Protein AF-A0A956C036-F1 (afdb_monomer_lite)

Foldseek 3Di:
DVVVVVVVCVVVPDDPPVQVVDPVSVVVVVVVVCVVCVVVLVVLLVVLVVLLVVCVVVVNDDPSVQVSLVVNCVSPVPVRPRPPVVPDDPPDPPPPPDPDDPDPPDDDDDDDDDD

Sequence (115 aa):
EMWRSFVDEFRDAPVPKEIEKDPELFDIYVGALDQQSEPFVKQAIDKFEFCLITSTKVRWFNKYSEQCEEELNRLNPREYPLAAEVRGEPTHVRSTPAKGSSIELGADSGLDEEG

Structure (mmCIF, N/CA/C/O backbone):
data_AF-A0A956C036-F1
#
_entry.id   AF-A0A956C036-F1
#
loop_
_atom_site.group_PDB
_atom_site.id
_atom_site.type_symbol
_atom_site.label_atom_id
_atom_site.label_alt_id
_atom_site.label_comp_id
_atom_site.label_asym_id
_atom_site.label_entity_id
_atom_site.label_seq_id
_atom_site.pdbx_PDB_ins_code
_atom_site.Cartn_x
_atom_site.Cartn_y
_atom_site.Cartn_z
_atom_site.occupancy
_atom_site.B_iso_or_equiv
_atom_site.auth_seq_id
_atom_site.auth_comp_id
_atom_site.auth_asym_id
_atom_site.auth_atom_id
_atom_site.pdbx_PDB_model_num
ATOM 1 N N . GLU A 1 1 ? -0.244 13.841 -3.809 1.00 54.59 1 GLU A N 1
ATOM 2 C CA . GLU A 1 1 ? -0.435 13.949 -2.345 1.00 54.59 1 GLU A CA 1
ATOM 3 C C . GLU A 1 1 ? -1.909 14.074 -1.947 1.00 54.59 1 GLU A C 1
ATOM 5 O O . GLU A 1 1 ? -2.311 13.331 -1.071 1.00 54.59 1 GLU A O 1
ATOM 10 N N . MET A 1 2 ? -2.739 14.854 -2.657 1.00 60.97 2 MET A N 1
ATOM 11 C CA . MET A 1 2 ? -4.180 15.044 -2.364 1.00 60.97 2 MET A CA 1
ATOM 12 C C . MET A 1 2 ? -5.013 13.762 -2.129 1.00 60.97 2 MET A C 1
ATOM 14 O O . MET A 1 2 ? -5.839 13.728 -1.227 1.00 60.97 2 MET A O 1
ATOM 18 N N . TRP A 1 3 ? -4.816 12.704 -2.926 1.00 54.41 3 TRP A N 1
ATOM 19 C CA . TRP A 1 3 ? -5.602 11.468 -2.786 1.00 54.41 3 TRP A CA 1
ATOM 20 C C . TRP A 1 3 ? -5.183 10.606 -1.594 1.00 54.41 3 TRP A C 1
ATOM 22 O O . TRP A 1 3 ? -6.009 9.892 -1.045 1.00 54.41 3 TRP A O 1
ATOM 32 N N . ARG A 1 4 ? -3.913 10.687 -1.185 1.00 64.62 4 ARG A N 1
ATOM 33 C CA . ARG A 1 4 ? -3.387 9.917 -0.055 1.00 64.62 4 ARG A CA 1
ATOM 34 C C . ARG A 1 4 ? -3.888 10.498 1.261 1.00 64.62 4 ARG A C 1
ATOM 36 O O . ARG A 1 4 ? -4.489 9.777 2.040 1.00 64.62 4 ARG A O 1
ATOM 43 N N . SER A 1 5 ? -3.747 11.813 1.431 1.00 71.06 5 SER A N 1
ATOM 44 C CA . SER A 1 5 ? -4.251 12.512 2.616 1.00 71.06 5 SER A CA 1
ATOM 45 C C . SER A 1 5 ? -5.756 12.332 2.795 1.00 71.06 5 SER A C 1
ATOM 47 O O . SER A 1 5 ? -6.208 12.143 3.911 1.00 71.06 5 SER A O 1
ATOM 49 N N . PHE A 1 6 ? -6.526 12.321 1.702 1.00 72.31 6 PHE A N 1
ATOM 50 C CA . PHE A 1 6 ? -7.963 12.057 1.766 1.00 72.31 6 PHE A CA 1
ATOM 51 C C . PHE A 1 6 ? -8.288 10.639 2.255 1.00 72.31 6 PHE A C 1
ATOM 53 O O . PHE A 1 6 ? -9.204 10.461 3.050 1.00 72.31 6 PHE A O 1
ATOM 60 N N . VAL A 1 7 ? -7.561 9.623 1.778 1.00 71.25 7 VAL A N 1
ATOM 61 C CA . VAL A 1 7 ? -7.772 8.233 2.214 1.00 71.25 7 VAL A CA 1
ATOM 62 C C . VAL A 1 7 ? -7.383 8.058 3.680 1.00 71.25 7 VAL A C 1
ATOM 64 O O . VAL A 1 7 ? -8.113 7.393 4.413 1.00 71.25 7 VAL A O 1
ATOM 67 N N . ASP A 1 8 ? -6.281 8.679 4.098 1.00 74.56 8 ASP A N 1
ATOM 68 C CA . ASP A 1 8 ? -5.825 8.666 5.488 1.00 74.56 8 ASP A CA 1
ATOM 69 C C . ASP A 1 8 ? -6.868 9.353 6.394 1.00 74.56 8 ASP A C 1
ATOM 71 O O . ASP A 1 8 ? -7.378 8.735 7.323 1.00 74.56 8 ASP A O 1
ATOM 75 N N . GLU A 1 9 ? -7.318 10.565 6.045 1.00 77.69 9 GLU A N 1
ATOM 76 C CA . GLU A 1 9 ? -8.368 11.295 6.780 1.00 77.69 9 GLU A CA 1
ATOM 77 C C . GLU A 1 9 ? -9.710 10.552 6.822 1.00 77.69 9 GLU A C 1
ATOM 79 O O . GLU A 1 9 ? -10.420 10.602 7.826 1.00 77.69 9 GLU A O 1
ATOM 84 N N . PHE A 1 10 ? -10.08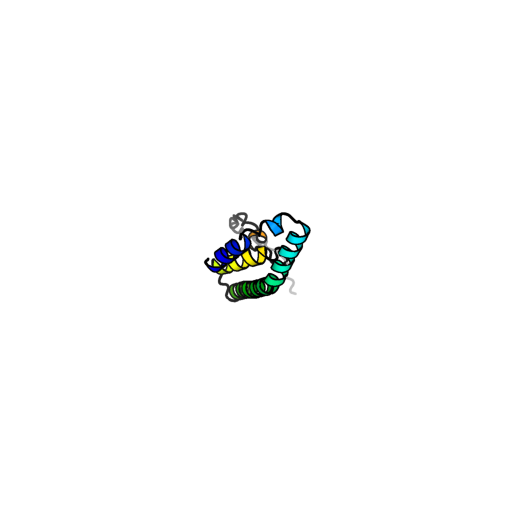2 9.864 5.741 1.00 74.75 10 PHE A N 1
ATOM 85 C CA . PHE A 1 10 ? -11.313 9.080 5.693 1.00 74.75 10 PHE A CA 1
ATOM 86 C C . PHE A 1 10 ? -11.247 7.856 6.613 1.00 74.75 10 PHE A C 1
ATOM 88 O O . PHE A 1 10 ? -12.242 7.523 7.255 1.00 74.75 10 PHE A O 1
ATOM 95 N N . ARG A 1 11 ? -10.090 7.188 6.693 1.00 71.25 11 ARG A N 1
ATOM 96 C CA . ARG A 1 11 ? -9.889 6.046 7.599 1.00 71.25 11 ARG A CA 1
ATOM 97 C C . ARG A 1 11 ? -9.741 6.463 9.057 1.00 71.25 11 ARG A C 1
ATOM 99 O O . ARG A 1 11 ? -10.201 5.733 9.928 1.00 71.25 11 ARG A O 1
ATOM 106 N N . ASP A 1 12 ? -9.177 7.637 9.300 1.00 77.81 12 ASP A N 1
ATOM 107 C CA . ASP A 1 12 ? -9.036 8.218 10.637 1.00 77.81 12 ASP A CA 1
ATOM 108 C C . ASP A 1 12 ? -10.320 8.917 11.122 1.00 77.81 12 ASP A C 1
ATOM 110 O O . ASP A 1 12 ? -10.361 9.476 12.224 1.00 77.81 12 ASP A O 1
ATOM 114 N N . ALA A 1 13 ? -11.389 8.901 10.317 1.00 78.00 13 ALA A N 1
ATOM 115 C CA . ALA A 1 13 ? -12.663 9.489 10.693 1.00 78.00 13 ALA A CA 1
ATOM 116 C C . ALA A 1 13 ? -13.216 8.814 11.968 1.00 78.00 13 ALA A C 1
ATOM 118 O O . ALA A 1 13 ? -13.265 7.584 12.056 1.00 78.00 13 ALA A O 1
ATOM 119 N N . PRO A 1 14 ? -13.665 9.598 12.966 1.00 74.94 14 PRO A N 1
ATOM 120 C CA . PRO A 1 14 ? -14.091 9.058 14.248 1.00 74.94 14 PRO A CA 1
ATOM 121 C C . PRO A 1 14 ? -15.314 8.152 14.083 1.00 74.94 14 PRO A C 1
ATOM 123 O O . PRO A 1 14 ? -16.353 8.569 13.563 1.00 74.94 14 PRO A O 1
ATOM 126 N N . VAL A 1 15 ? -15.190 6.918 14.568 1.00 78.62 15 VAL A N 1
ATOM 127 C CA . VAL A 1 15 ? -16.284 5.943 14.583 1.00 78.62 15 VAL A CA 1
ATOM 128 C C . VAL A 1 15 ? -17.392 6.447 15.522 1.00 78.62 15 VAL A C 1
ATOM 130 O O . VAL A 1 15 ? -17.093 6.980 16.595 1.00 78.62 15 VAL A O 1
ATOM 133 N N . PRO A 1 16 ? -18.681 6.317 15.156 1.00 81.44 16 PRO A N 1
ATOM 134 C CA . PRO A 1 16 ? -19.783 6.658 16.051 1.00 81.44 16 PRO A CA 1
ATOM 135 C C . PRO A 1 16 ? -19.650 5.965 17.417 1.00 81.44 16 PRO A C 1
ATOM 137 O O . PRO A 1 16 ? -19.419 4.757 17.491 1.00 81.44 16 PRO A O 1
ATOM 140 N N . LYS A 1 17 ? -19.833 6.722 18.508 1.00 77.25 17 LYS A N 1
ATOM 141 C CA . LYS A 1 17 ? -19.612 6.253 19.895 1.00 77.25 17 LYS A CA 1
ATOM 142 C C . LYS A 1 17 ? -20.510 5.082 20.290 1.00 77.25 17 LYS A C 1
ATOM 144 O O . LYS A 1 17 ? -20.227 4.374 21.250 1.00 77.25 17 LYS A O 1
ATOM 149 N N . GLU A 1 18 ? -21.638 4.931 19.612 1.00 74.94 18 GLU A N 1
ATOM 150 C CA . GLU A 1 18 ? -22.597 3.847 19.785 1.00 74.94 18 GLU A CA 1
ATOM 151 C C . GLU A 1 18 ? -22.067 2.525 19.217 1.00 74.94 18 GLU A C 1
ATOM 153 O O . GLU A 1 18 ? -22.354 1.478 19.783 1.00 74.94 18 GLU A O 1
ATOM 158 N N . ILE A 1 19 ? -21.263 2.586 18.151 1.00 75.62 19 ILE A N 1
ATOM 159 C CA . ILE A 1 19 ? -20.607 1.431 17.524 1.00 75.62 19 ILE A CA 1
ATOM 160 C C . ILE A 1 19 ? -19.335 1.068 18.291 1.00 75.62 19 ILE A C 1
ATOM 162 O O . ILE A 1 19 ? -19.072 -0.101 18.527 1.00 75.62 19 ILE A O 1
ATOM 166 N N . GLU A 1 20 ? -18.581 2.063 18.760 1.00 76.88 20 GLU A N 1
ATOM 167 C CA . GLU A 1 20 ? -17.338 1.849 19.518 1.00 76.88 20 GLU A CA 1
ATOM 168 C C . GLU A 1 20 ? -17.553 1.120 20.862 1.00 76.88 20 GLU A C 1
ATOM 170 O O . GLU A 1 20 ? -16.669 0.421 21.351 1.00 76.88 20 GLU A O 1
ATOM 175 N N . LYS A 1 21 ? -18.731 1.272 21.479 1.00 83.00 21 LYS A N 1
ATOM 176 C CA . LYS A 1 21 ? -19.054 0.656 22.780 1.00 83.00 21 LYS A CA 1
ATOM 177 C C . LYS A 1 21 ? -19.425 -0.821 22.696 1.00 83.00 21 LYS A C 1
ATOM 179 O O . LYS A 1 21 ? -19.429 -1.482 23.735 1.00 83.00 21 LYS A O 1
ATOM 184 N N . ASP A 1 22 ? -19.772 -1.308 21.510 1.00 87.88 22 ASP A N 1
ATOM 185 C CA . ASP A 1 22 ? -20.186 -2.686 21.280 1.00 87.88 22 ASP A CA 1
ATOM 186 C C . ASP A 1 22 ? -19.165 -3.378 20.360 1.00 87.88 22 ASP A C 1
ATOM 188 O O . ASP A 1 22 ? -19.119 -3.077 19.166 1.00 87.88 22 ASP A O 1
ATOM 192 N N . PRO A 1 23 ? -18.343 -4.303 20.891 1.00 83.56 23 PRO A N 1
ATOM 193 C CA . PRO A 1 23 ? -17.336 -5.009 20.102 1.00 83.56 23 PRO A CA 1
ATOM 194 C C . PRO A 1 23 ? -17.911 -5.755 18.890 1.00 83.56 23 PRO A C 1
ATOM 196 O O . PRO A 1 23 ? -17.273 -5.789 17.842 1.00 83.56 23 PRO A O 1
ATOM 199 N N . GLU A 1 24 ? -19.119 -6.318 18.999 1.00 85.94 24 GLU A N 1
ATOM 200 C CA . GLU A 1 24 ? -19.741 -7.067 17.899 1.00 85.94 24 GLU A CA 1
ATOM 201 C C . GLU A 1 24 ? -20.171 -6.119 16.774 1.00 85.94 24 GLU A C 1
ATOM 203 O O . GLU A 1 24 ? -19.951 -6.384 15.590 1.00 85.94 24 GLU A O 1
ATOM 208 N N . LEU A 1 25 ? -20.732 -4.965 17.141 1.00 83.81 25 LEU A N 1
ATOM 209 C CA . LEU A 1 25 ? -21.140 -3.947 16.178 1.00 83.81 25 LEU A CA 1
ATOM 210 C C . LEU A 1 25 ? -19.930 -3.275 15.511 1.00 83.81 25 LEU A C 1
ATOM 212 O O . LEU A 1 25 ? -19.989 -2.950 14.322 1.00 83.81 25 LEU A O 1
ATOM 216 N N . PHE A 1 26 ? -18.837 -3.094 16.255 1.00 84.62 26 PHE A N 1
ATOM 217 C CA . PHE A 1 26 ? -17.571 -2.581 15.736 1.00 84.62 26 PHE A CA 1
ATOM 218 C C . PHE A 1 26 ? -16.968 -3.512 14.680 1.00 84.62 26 PHE A C 1
ATOM 220 O O . PHE A 1 26 ? -16.635 -3.054 13.585 1.00 84.62 26 PHE A O 1
ATOM 227 N N . ASP A 1 27 ? -16.905 -4.815 14.958 1.00 85.94 27 ASP A N 1
ATOM 228 C CA . ASP A 1 27 ? -16.370 -5.804 14.017 1.00 85.94 27 ASP A CA 1
ATOM 229 C C . ASP A 1 27 ? -17.203 -5.873 12.726 1.00 85.94 27 ASP A C 1
ATOM 231 O O . ASP A 1 27 ? -16.647 -5.902 11.624 1.00 85.94 27 ASP A O 1
ATOM 235 N N . ILE A 1 28 ? -18.539 -5.823 12.832 1.00 87.88 28 ILE A N 1
ATOM 236 C CA . ILE A 1 28 ? -19.438 -5.767 11.664 1.00 87.88 28 ILE A CA 1
ATOM 237 C C . ILE A 1 28 ? -19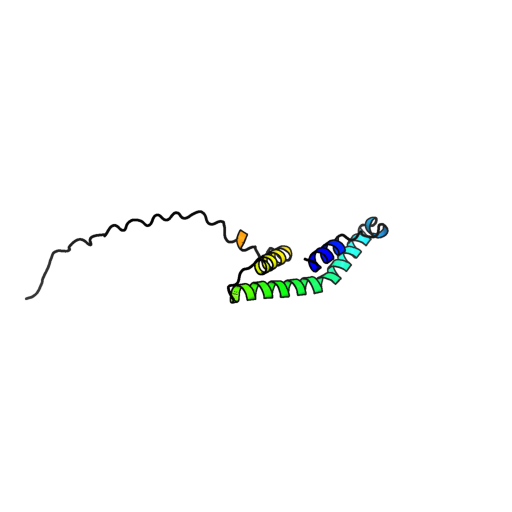.188 -4.497 10.843 1.00 87.88 28 ILE A C 1
ATOM 239 O O . ILE A 1 28 ? -19.144 -4.551 9.611 1.00 87.88 28 ILE A O 1
ATOM 243 N N . TYR A 1 29 ? -19.026 -3.353 11.511 1.00 85.31 29 TYR A N 1
ATOM 244 C CA . TYR A 1 29 ? -18.779 -2.071 10.858 1.00 85.31 29 TYR A CA 1
ATOM 245 C C . TYR A 1 29 ? -17.449 -2.066 10.092 1.00 85.31 29 TYR A C 1
ATOM 247 O O . TYR A 1 29 ? -17.430 -1.724 8.907 1.00 85.31 29 TYR A O 1
ATOM 255 N N . VAL A 1 30 ? -16.357 -2.502 10.727 1.00 85.69 30 VAL A N 1
ATOM 256 C CA . VAL A 1 30 ? -15.038 -2.605 10.080 1.00 85.69 30 VAL A CA 1
ATOM 257 C C . VAL A 1 30 ? -15.077 -3.614 8.931 1.00 85.69 30 VAL A C 1
ATOM 259 O O . VAL A 1 30 ? -14.638 -3.295 7.827 1.00 85.69 30 VAL A O 1
ATOM 262 N N . GLY A 1 31 ? -15.702 -4.779 9.130 1.00 86.75 31 GLY A N 1
ATOM 263 C CA . GLY A 1 31 ? -15.854 -5.782 8.074 1.00 86.75 31 GLY A CA 1
ATOM 264 C C . GLY A 1 31 ? -16.625 -5.264 6.854 1.00 86.75 31 GLY A C 1
ATOM 265 O O . GLY A 1 31 ? -16.238 -5.526 5.714 1.00 86.75 31 GLY A O 1
ATOM 266 N N . ALA A 1 32 ? -17.684 -4.476 7.064 1.00 88.06 32 ALA A N 1
ATOM 267 C CA . ALA A 1 32 ? -18.446 -3.858 5.978 1.00 88.06 32 ALA A CA 1
ATOM 268 C C . ALA A 1 32 ? -17.653 -2.767 5.236 1.00 88.06 32 ALA A C 1
ATOM 270 O O . ALA A 1 32 ? -17.835 -2.591 4.025 1.00 88.06 32 ALA A O 1
ATOM 271 N N . LEU A 1 33 ? -16.788 -2.026 5.935 1.00 84.75 33 LEU A N 1
ATOM 272 C CA . LEU A 1 33 ? -15.878 -1.061 5.313 1.00 84.75 33 LEU A CA 1
ATOM 273 C C . LEU A 1 33 ? -14.817 -1.764 4.467 1.00 84.75 33 LEU A C 1
ATOM 275 O O . LEU A 1 33 ? -14.594 -1.369 3.320 1.00 84.75 33 LEU A O 1
ATOM 279 N N . ASP A 1 34 ? -14.219 -2.833 4.988 1.00 84.50 34 ASP A N 1
ATOM 280 C CA . ASP A 1 34 ? -13.210 -3.611 4.271 1.00 84.50 34 ASP A CA 1
ATOM 281 C C . ASP A 1 34 ? -13.781 -4.188 2.976 1.00 84.50 34 ASP A C 1
ATOM 283 O O . ASP A 1 34 ? -13.203 -3.988 1.905 1.00 84.50 34 ASP A O 1
ATOM 287 N N . GLN A 1 35 ? -14.971 -4.789 3.046 1.00 87.81 35 GLN A N 1
ATOM 288 C CA . GLN A 1 35 ? -15.649 -5.388 1.896 1.00 87.81 35 GLN A CA 1
ATOM 289 C C . GLN A 1 35 ? -15.973 -4.360 0.798 1.00 87.81 35 GLN A C 1
ATOM 291 O O . GLN A 1 35 ? -15.848 -4.644 -0.394 1.00 87.81 35 GLN A O 1
ATOM 296 N N . GLN A 1 36 ? -16.352 -3.139 1.186 1.00 88.62 36 GLN A N 1
ATOM 297 C CA . GLN A 1 36 ? -16.581 -2.038 0.244 1.00 88.62 36 GLN A CA 1
ATOM 298 C C . GLN A 1 36 ? -15.279 -1.453 -0.312 1.00 88.62 36 GLN A C 1
ATOM 300 O O . GLN A 1 36 ? -15.258 -0.956 -1.440 1.00 88.62 36 GLN A O 1
ATOM 305 N N . SER A 1 37 ? -14.192 -1.505 0.460 1.00 84.25 37 SER A N 1
ATOM 306 C CA . SER A 1 37 ? -12.885 -0.989 0.052 1.00 84.25 37 SER A CA 1
ATOM 307 C C . SER A 1 37 ? -12.122 -1.940 -0.879 1.00 84.25 37 SER A C 1
ATOM 309 O O . SER A 1 37 ? -11.342 -1.488 -1.720 1.00 84.25 37 SER A O 1
ATOM 311 N N . GLU A 1 38 ? -12.385 -3.246 -0.794 1.00 85.81 38 GLU A N 1
ATOM 312 C CA . GLU A 1 38 ? -11.713 -4.297 -1.562 1.00 85.81 38 GLU A CA 1
ATOM 313 C C . GLU A 1 38 ? -11.613 -4.041 -3.085 1.00 85.81 38 GLU A C 1
ATOM 315 O O . GLU A 1 38 ? -10.519 -4.201 -3.640 1.00 85.81 38 GLU A O 1
ATOM 320 N N . PRO A 1 39 ? -12.669 -3.600 -3.807 1.00 88.50 39 PRO A N 1
ATOM 321 C CA . PRO A 1 39 ? -12.551 -3.296 -5.236 1.00 88.50 39 PRO A CA 1
ATOM 322 C C . PRO A 1 39 ? -11.607 -2.125 -5.534 1.00 88.50 39 PRO A C 1
ATOM 324 O O . PRO A 1 39 ? -11.002 -2.092 -6.607 1.00 88.50 39 PRO A O 1
ATOM 327 N N . PHE A 1 40 ? -11.470 -1.164 -4.620 1.00 85.31 40 PHE A N 1
ATOM 328 C CA . PHE A 1 40 ? -10.540 -0.046 -4.781 1.00 85.31 40 PHE A CA 1
ATOM 329 C C . PHE A 1 40 ? -9.104 -0.477 -4.503 1.00 85.31 40 PHE A C 1
ATOM 331 O O . PHE A 1 40 ? -8.201 -0.071 -5.230 1.00 85.31 40 PHE A O 1
ATOM 338 N N . VAL A 1 41 ? -8.902 -1.350 -3.513 1.00 84.50 41 VAL A N 1
ATOM 339 C CA . VAL A 1 41 ? -7.590 -1.944 -3.224 1.00 84.50 41 VAL A CA 1
ATOM 340 C C . VAL A 1 41 ? -7.089 -2.749 -4.422 1.00 84.50 41 VAL A C 1
ATOM 342 O O . VAL A 1 41 ? -5.966 -2.530 -4.866 1.00 84.50 41 VAL A O 1
ATOM 345 N N . LYS A 1 42 ? -7.932 -3.605 -5.016 1.00 87.56 42 LYS A N 1
ATOM 346 C CA . LYS A 1 42 ? -7.575 -4.368 -6.229 1.00 87.56 42 LYS A CA 1
ATOM 347 C C . LYS A 1 42 ? -7.194 -3.451 -7.391 1.00 87.56 42 LYS A C 1
ATOM 349 O O . LYS A 1 42 ? -6.143 -3.625 -7.993 1.00 87.56 42 LYS A O 1
ATOM 354 N N . GLN A 1 43 ? -7.996 -2.414 -7.643 1.00 88.25 43 GLN A N 1
ATOM 355 C CA . GLN A 1 43 ? -7.669 -1.421 -8.668 1.00 88.25 43 GLN A CA 1
ATOM 356 C C . GLN A 1 43 ? -6.350 -0.696 -8.381 1.00 88.25 43 GLN A C 1
ATOM 358 O O . GLN A 1 43 ? -5.597 -0.425 -9.312 1.00 88.25 43 GLN A O 1
ATOM 363 N N . ALA A 1 44 ? -6.054 -0.371 -7.122 1.00 86.94 44 ALA A N 1
ATOM 364 C CA . ALA A 1 44 ? -4.795 0.265 -6.756 1.00 86.94 44 ALA A CA 1
ATOM 365 C C . ALA A 1 44 ? -3.598 -0.653 -7.046 1.00 86.94 44 ALA A C 1
ATOM 367 O O . ALA A 1 44 ? -2.641 -0.201 -7.677 1.00 86.94 44 ALA A O 1
ATOM 368 N N . ILE A 1 45 ? -3.685 -1.935 -6.668 1.00 87.88 45 ILE A N 1
ATOM 369 C CA . ILE A 1 45 ? -2.654 -2.947 -6.952 1.00 87.88 45 ILE A CA 1
ATOM 370 C C . ILE A 1 45 ? -2.379 -3.012 -8.457 1.00 87.88 45 ILE A C 1
ATOM 372 O O . ILE A 1 45 ? -1.241 -2.788 -8.864 1.00 87.88 45 ILE A O 1
ATOM 376 N N . ASP A 1 46 ? -3.416 -3.177 -9.285 1.00 90.44 46 ASP A N 1
ATOM 377 C CA . ASP A 1 46 ? -3.269 -3.264 -10.746 1.00 90.44 46 ASP A CA 1
ATOM 378 C C . ASP A 1 46 ? -2.549 -2.035 -11.339 1.00 90.44 46 ASP A C 1
ATOM 380 O O . ASP A 1 46 ? -1.750 -2.133 -12.277 1.00 90.44 46 ASP A O 1
ATOM 384 N N . LYS A 1 47 ? -2.833 -0.834 -10.814 1.00 90.00 47 LYS A N 1
ATOM 385 C CA . LYS A 1 47 ? -2.221 0.414 -11.301 1.00 90.00 47 LYS A CA 1
ATOM 386 C C . LYS A 1 47 ? -0.774 0.564 -10.856 1.00 90.00 47 LYS A C 1
ATOM 388 O O . LYS A 1 47 ? 0.054 0.999 -11.664 1.00 90.00 47 LYS A O 1
ATOM 393 N N . PHE A 1 48 ? -0.460 0.227 -9.609 1.00 90.75 48 PHE A N 1
ATOM 394 C CA . PHE A 1 48 ? 0.917 0.273 -9.133 1.00 90.75 48 PHE A CA 1
ATOM 395 C C . PHE A 1 48 ? 1.774 -0.811 -9.792 1.00 90.75 48 PHE A C 1
ATOM 397 O O . PHE A 1 48 ? 2.914 -0.534 -10.166 1.00 90.75 48 PHE A O 1
ATOM 404 N N . GLU A 1 49 ? 1.214 -1.994 -10.051 1.00 90.94 49 GLU A N 1
ATOM 405 C CA . GLU A 1 49 ? 1.892 -3.054 -10.798 1.00 90.94 49 GLU A CA 1
ATOM 406 C C . GLU A 1 49 ? 2.197 -2.592 -12.229 1.00 90.94 49 GLU A C 1
ATOM 408 O O . GLU A 1 49 ? 3.336 -2.677 -12.696 1.00 90.94 49 GLU A O 1
ATOM 413 N N . PHE A 1 50 ? 1.219 -1.987 -12.910 1.00 91.44 50 PHE A N 1
ATOM 414 C CA . PHE A 1 50 ? 1.438 -1.401 -14.232 1.00 91.44 50 PHE A CA 1
ATOM 415 C C . PHE A 1 50 ? 2.548 -0.336 -14.229 1.00 91.44 50 PHE A C 1
ATOM 417 O O . PHE A 1 50 ? 3.387 -0.315 -15.137 1.00 91.44 50 PHE A O 1
ATOM 424 N N . CYS A 1 51 ? 2.569 0.537 -13.216 1.00 91.56 51 CYS A N 1
ATOM 425 C CA . CYS A 1 51 ? 3.611 1.547 -13.023 1.00 91.56 51 CYS A CA 1
ATOM 426 C C . CYS A 1 51 ? 5.002 0.903 -12.899 1.00 91.56 51 CYS A C 1
ATOM 428 O O . CYS A 1 51 ? 5.917 1.288 -13.633 1.00 91.56 51 CYS A O 1
ATOM 430 N N . LEU A 1 52 ? 5.140 -0.110 -12.038 1.00 89.69 52 LEU A N 1
ATOM 431 C CA . LEU A 1 52 ? 6.397 -0.816 -11.776 1.00 89.69 52 LEU A CA 1
ATOM 432 C C . LEU A 1 52 ? 6.894 -1.611 -12.997 1.00 89.69 52 LEU A C 1
ATOM 434 O O . LEU A 1 52 ? 8.078 -1.581 -13.347 1.00 89.69 52 LEU A O 1
ATOM 438 N N . ILE A 1 53 ? 5.986 -2.291 -13.700 1.00 91.56 53 ILE A N 1
ATOM 439 C CA . ILE A 1 53 ? 6.307 -3.023 -14.931 1.00 91.56 53 ILE A CA 1
ATOM 440 C C . ILE A 1 53 ? 6.768 -2.050 -16.017 1.00 91.56 53 ILE A C 1
ATOM 442 O O . ILE A 1 53 ? 7.743 -2.313 -16.727 1.00 91.56 53 ILE A O 1
ATOM 446 N N . THR A 1 54 ? 6.068 -0.927 -16.173 1.00 92.88 54 THR A N 1
ATOM 447 C CA . THR A 1 54 ? 6.378 0.057 -17.213 1.00 92.88 54 THR A CA 1
ATOM 448 C C . THR A 1 54 ? 7.721 0.725 -16.951 1.00 92.88 54 THR A C 1
ATOM 450 O O . THR A 1 54 ? 8.555 0.746 -17.858 1.00 92.88 54 THR A O 1
ATOM 453 N N . SER A 1 55 ? 7.973 1.195 -15.724 1.00 90.56 55 SER A N 1
ATOM 454 C CA . SER A 1 55 ? 9.247 1.817 -15.332 1.00 90.56 55 SER A CA 1
ATOM 455 C C . SER A 1 55 ? 10.433 0.878 -15.568 1.00 90.56 55 SER A C 1
ATOM 457 O O . SER A 1 55 ? 11.441 1.288 -16.151 1.00 90.56 55 SER A O 1
ATOM 459 N N . THR A 1 56 ? 10.271 -0.408 -15.243 1.00 89.75 56 THR A N 1
ATOM 460 C CA . THR A 1 56 ? 11.286 -1.443 -15.482 1.00 89.75 56 THR A CA 1
ATOM 461 C C . THR A 1 56 ? 11.527 -1.676 -16.974 1.00 89.75 56 THR A C 1
ATOM 463 O O . THR A 1 56 ? 12.680 -1.741 -17.410 1.00 89.75 56 THR A O 1
ATOM 466 N N . LYS A 1 57 ? 10.463 -1.750 -17.788 1.00 93.62 57 LYS A N 1
ATOM 467 C CA . LYS A 1 57 ? 10.566 -1.931 -19.250 1.00 93.62 57 LYS A CA 1
ATOM 468 C C . LYS A 1 57 ? 11.311 -0.783 -19.925 1.00 93.62 57 LYS A C 1
ATOM 470 O O . LYS A 1 57 ? 12.158 -1.035 -20.780 1.00 93.62 57 LYS A O 1
ATOM 475 N N . VAL A 1 58 ? 11.014 0.461 -19.544 1.00 94.44 58 VAL A N 1
ATOM 476 C CA . VAL A 1 58 ? 11.658 1.651 -20.130 1.00 94.44 58 VAL A CA 1
ATOM 477 C C . VAL A 1 58 ? 12.963 2.046 -19.428 1.00 94.44 58 VAL A C 1
ATOM 479 O O . VAL A 1 58 ? 13.624 2.983 -19.869 1.00 94.44 58 VAL A O 1
ATOM 482 N N . ARG A 1 59 ? 13.356 1.326 -18.365 1.00 90.12 59 ARG A N 1
ATOM 483 C CA . ARG A 1 59 ? 14.538 1.595 -17.521 1.00 90.12 59 ARG A CA 1
ATOM 484 C C . ARG A 1 59 ? 14.564 3.014 -16.947 1.00 90.12 59 ARG A C 1
ATOM 486 O O . ARG A 1 59 ? 15.624 3.624 -16.825 1.00 90.12 59 ARG A O 1
ATOM 493 N N . TRP A 1 60 ? 13.391 3.537 -16.609 1.00 87.19 60 TRP A N 1
ATOM 494 C CA . TRP A 1 60 ? 13.233 4.871 -16.046 1.00 87.19 60 TRP A CA 1
ATOM 495 C C . TRP A 1 60 ? 12.802 4.751 -14.590 1.00 87.19 60 TRP A C 1
ATOM 497 O O . TRP A 1 60 ? 11.634 4.486 -14.306 1.00 87.19 60 TRP A O 1
ATOM 507 N N . PHE A 1 61 ? 13.756 4.954 -13.683 1.00 88.88 61 PHE A N 1
ATOM 508 C CA . PHE A 1 61 ? 13.527 4.914 -12.244 1.00 88.88 61 PHE A CA 1
ATOM 509 C C . PHE A 1 61 ? 13.556 6.339 -11.696 1.00 88.88 61 PHE A C 1
ATOM 511 O O . PHE A 1 61 ? 14.565 7.036 -11.790 1.00 88.88 61 PHE A O 1
ATOM 518 N N . ASN A 1 62 ? 12.417 6.796 -11.190 1.00 87.31 62 ASN A N 1
ATOM 519 C CA . ASN A 1 62 ? 12.247 8.103 -10.571 1.00 87.31 62 ASN A CA 1
ATOM 520 C C . ASN A 1 62 ? 11.455 7.967 -9.263 1.00 87.31 62 ASN A C 1
ATOM 522 O O . ASN A 1 62 ? 10.980 6.888 -8.916 1.00 87.31 62 ASN A O 1
ATOM 526 N N . LYS A 1 63 ? 11.228 9.092 -8.578 1.00 87.75 63 LYS A N 1
ATOM 527 C CA . LYS A 1 63 ? 10.438 9.130 -7.337 1.00 87.75 63 LYS A CA 1
ATOM 528 C C . LYS A 1 63 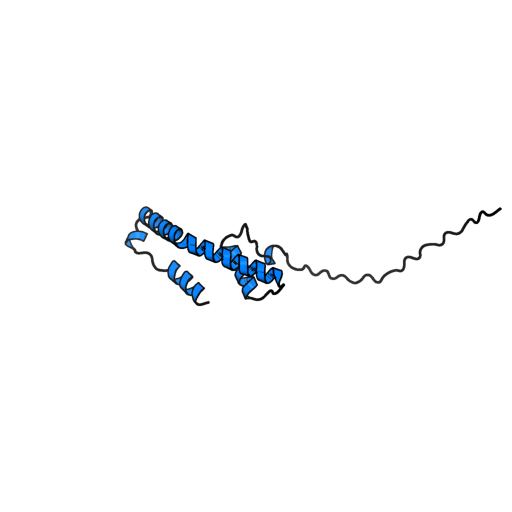? 9.076 8.428 -7.461 1.00 87.75 63 LYS A C 1
ATOM 530 O O . LYS A 1 63 ? 8.604 7.840 -6.500 1.00 87.75 63 LYS A O 1
ATOM 535 N N . TYR A 1 64 ? 8.432 8.482 -8.628 1.00 85.88 64 TYR A N 1
ATOM 536 C CA . TYR A 1 64 ? 7.124 7.856 -8.817 1.00 85.88 64 TYR A CA 1
ATOM 537 C C . TYR A 1 64 ? 7.218 6.332 -8.921 1.00 85.88 64 TYR A C 1
ATOM 539 O O . TYR A 1 64 ? 6.358 5.650 -8.380 1.00 85.88 64 TYR A O 1
ATOM 547 N N . SER A 1 65 ? 8.254 5.784 -9.565 1.00 88.38 65 SER A N 1
ATOM 548 C CA . SER A 1 65 ? 8.455 4.330 -9.594 1.00 88.38 65 SER A CA 1
ATOM 549 C C . SER A 1 65 ? 8.821 3.767 -8.222 1.00 88.38 65 SER A C 1
ATOM 551 O O . SER A 1 65 ? 8.346 2.690 -7.886 1.00 88.38 65 SER A O 1
ATOM 553 N N . GLU A 1 66 ? 9.604 4.507 -7.429 1.00 88.44 66 GLU A N 1
ATOM 554 C CA . GLU A 1 66 ? 9.909 4.150 -6.033 1.00 88.44 66 GLU A CA 1
ATOM 555 C C . GLU A 1 66 ? 8.636 4.168 -5.177 1.00 88.44 66 GLU A C 1
ATOM 557 O O . GLU A 1 66 ? 8.347 3.212 -4.467 1.00 88.44 66 GLU A O 1
ATOM 562 N N . GLN A 1 67 ? 7.801 5.204 -5.322 1.00 88.69 67 GLN A N 1
ATOM 563 C CA . GLN A 1 67 ? 6.503 5.266 -4.645 1.00 88.69 67 GLN A CA 1
ATOM 564 C C . GLN A 1 67 ? 5.581 4.104 -5.036 1.00 88.69 67 GLN A C 1
ATOM 566 O O . GLN A 1 67 ? 4.933 3.531 -4.168 1.00 88.69 67 GLN A O 1
ATOM 571 N N . CYS A 1 68 ? 5.518 3.731 -6.319 1.00 88.88 68 CYS A N 1
ATOM 572 C CA . CYS A 1 68 ? 4.717 2.583 -6.758 1.00 88.88 68 CYS A CA 1
ATOM 573 C C . CYS A 1 68 ? 5.178 1.275 -6.090 1.00 88.88 68 CYS A C 1
ATOM 575 O O . CYS A 1 68 ? 4.344 0.453 -5.718 1.00 88.88 68 CYS A O 1
ATOM 577 N N . GLU A 1 69 ? 6.489 1.093 -5.924 1.00 89.25 69 GLU A N 1
ATOM 578 C CA . GLU A 1 69 ? 7.071 -0.065 -5.243 1.00 89.25 69 GLU A CA 1
ATOM 579 C C . GLU A 1 69 ? 6.758 -0.070 -3.737 1.00 89.25 69 GLU A C 1
ATOM 581 O O . GLU A 1 69 ? 6.325 -1.092 -3.208 1.00 89.25 69 GLU A O 1
ATOM 586 N N . GLU A 1 70 ? 6.897 1.074 -3.058 1.00 89.81 70 GLU A N 1
ATOM 587 C CA . GLU A 1 70 ? 6.553 1.215 -1.637 1.00 89.81 70 GLU A CA 1
ATOM 588 C C . GLU A 1 70 ? 5.079 0.907 -1.353 1.00 89.81 70 GLU A C 1
ATOM 590 O O . GLU A 1 70 ? 4.769 0.196 -0.396 1.00 89.81 70 GLU A O 1
ATOM 595 N N . GLU A 1 71 ? 4.157 1.433 -2.165 1.00 87.88 71 GLU A N 1
ATOM 596 C CA . GLU A 1 71 ? 2.727 1.191 -1.952 1.00 87.88 71 GLU A CA 1
ATOM 597 C C . GLU A 1 71 ? 2.349 -0.272 -2.242 1.00 87.88 71 GLU A C 1
ATOM 599 O O . GLU A 1 71 ? 1.566 -0.856 -1.492 1.00 87.88 71 GLU A O 1
ATOM 604 N N . LEU A 1 72 ? 2.945 -0.911 -3.261 1.00 89.44 72 LEU A N 1
ATOM 605 C CA . LEU A 1 72 ? 2.766 -2.352 -3.493 1.00 89.44 72 LEU A CA 1
ATOM 606 C C . LEU A 1 72 ? 3.289 -3.187 -2.328 1.00 89.44 72 LEU A C 1
ATOM 608 O O . LEU A 1 72 ? 2.613 -4.123 -1.900 1.00 89.44 72 LEU A O 1
ATOM 612 N N . ASN A 1 73 ? 4.454 -2.829 -1.787 1.00 89.06 73 ASN A N 1
ATOM 613 C CA . ASN A 1 73 ? 5.015 -3.508 -0.630 1.00 89.06 73 ASN A CA 1
ATOM 614 C C . ASN A 1 73 ? 4.108 -3.373 0.599 1.00 89.06 73 ASN A C 1
ATOM 616 O O . ASN A 1 73 ? 3.901 -4.356 1.298 1.00 89.06 73 ASN A O 1
ATOM 620 N N . ARG A 1 74 ? 3.496 -2.207 0.843 1.00 86.88 74 ARG A N 1
ATOM 621 C CA . ARG A 1 74 ? 2.535 -2.044 1.951 1.00 86.88 74 ARG A CA 1
ATOM 622 C C . ARG A 1 74 ? 1.284 -2.901 1.786 1.00 86.88 74 ARG A C 1
ATOM 624 O O . ARG A 1 74 ? 0.778 -3.421 2.777 1.00 86.88 74 ARG A O 1
ATOM 631 N N . LEU A 1 75 ? 0.777 -3.025 0.559 1.00 85.12 75 LEU A N 1
ATOM 632 C CA . LEU A 1 75 ? -0.432 -3.798 0.269 1.00 85.12 75 LEU A CA 1
ATOM 633 C C . LEU A 1 75 ? -0.172 -5.309 0.304 1.00 85.12 75 LEU A C 1
ATOM 635 O O . LEU A 1 75 ? -0.975 -6.053 0.864 1.00 85.12 75 LEU A O 1
ATOM 639 N N . ASN A 1 76 ? 0.943 -5.769 -0.268 1.00 84.12 76 ASN A N 1
ATOM 640 C CA . ASN A 1 76 ? 1.342 -7.174 -0.239 1.00 84.12 76 ASN A CA 1
ATOM 641 C C . ASN A 1 76 ? 2.876 -7.328 -0.144 1.00 84.12 76 ASN A C 1
ATOM 643 O O . ASN A 1 76 ? 3.546 -7.564 -1.156 1.00 84.12 76 ASN A O 1
ATOM 647 N N . PRO A 1 77 ? 3.443 -7.287 1.079 1.00 85.00 77 PRO A N 1
ATOM 648 C CA . PRO A 1 77 ? 4.894 -7.337 1.270 1.00 85.00 77 PRO A CA 1
ATOM 649 C C . PRO A 1 77 ? 5.523 -8.659 0.824 1.00 85.00 77 PRO A C 1
ATOM 651 O O . PRO A 1 77 ? 6.707 -8.716 0.502 1.00 85.00 77 PRO A O 1
ATOM 654 N N . ARG A 1 78 ? 4.743 -9.750 0.841 1.00 84.94 78 ARG A N 1
ATOM 655 C CA . ARG A 1 78 ? 5.239 -11.097 0.518 1.00 84.94 78 ARG A CA 1
ATOM 656 C C . ARG A 1 78 ? 5.452 -11.278 -0.979 1.00 84.94 78 ARG A C 1
ATOM 658 O O . ARG A 1 78 ? 6.353 -12.011 -1.371 1.00 84.94 78 ARG A O 1
ATOM 665 N N . GLU A 1 79 ? 4.605 -10.653 -1.787 1.00 85.25 79 GLU A N 1
ATOM 666 C CA . GLU A 1 79 ? 4.669 -10.727 -3.248 1.00 85.25 79 GLU A CA 1
ATOM 667 C C . GLU A 1 79 ? 5.579 -9.639 -3.832 1.00 85.25 79 GLU A C 1
ATOM 669 O O . GLU A 1 79 ? 6.288 -9.896 -4.803 1.00 85.25 79 GLU A O 1
ATOM 674 N N . TYR A 1 80 ? 5.631 -8.466 -3.192 1.00 85.00 80 TYR A N 1
ATOM 675 C CA . TYR A 1 80 ? 6.399 -7.308 -3.653 1.00 85.00 80 TYR A CA 1
ATOM 676 C C . TYR A 1 80 ? 7.416 -6.844 -2.592 1.00 85.00 80 TYR A C 1
ATOM 678 O O . TYR A 1 80 ? 7.189 -5.827 -1.934 1.00 85.00 80 TYR A O 1
ATOM 686 N N . PRO A 1 81 ? 8.537 -7.563 -2.377 1.00 85.06 81 PRO A N 1
ATOM 687 C CA . PRO A 1 81 ? 9.605 -7.096 -1.495 1.00 85.06 81 PRO A CA 1
ATOM 688 C C . PRO A 1 81 ? 10.320 -5.882 -2.102 1.00 85.06 81 PRO A C 1
ATOM 690 O O . PRO A 1 81 ? 10.515 -5.818 -3.317 1.00 85.06 81 PRO A O 1
ATOM 693 N N . LEU A 1 82 ? 10.751 -4.940 -1.260 1.00 84.38 82 LEU A N 1
ATOM 694 C CA . LEU A 1 82 ? 11.442 -3.739 -1.726 1.00 84.38 82 LEU A CA 1
ATOM 695 C C . LEU A 1 82 ? 12.799 -4.103 -2.337 1.00 84.38 82 LEU A C 1
ATOM 697 O O . LEU A 1 82 ? 13.625 -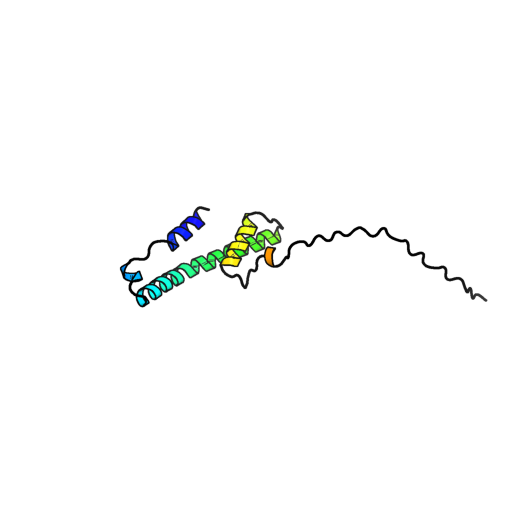4.778 -1.717 1.00 84.38 82 LEU A O 1
ATOM 701 N N . ALA A 1 83 ? 13.091 -3.592 -3.529 1.00 75.19 83 ALA A N 1
ATOM 702 C CA . ALA A 1 83 ? 14.367 -3.796 -4.198 1.00 75.19 83 ALA A CA 1
ATOM 703 C C . ALA A 1 83 ? 15.545 -3.279 -3.365 1.00 75.19 83 ALA A C 1
ATOM 705 O O . ALA A 1 83 ? 16.623 -3.863 -3.447 1.00 75.19 83 ALA A O 1
ATOM 706 N N . ALA A 1 84 ? 15.348 -2.231 -2.560 1.00 70.69 84 ALA A N 1
ATOM 707 C CA . ALA A 1 84 ? 16.348 -1.728 -1.618 1.00 70.69 84 ALA A CA 1
ATOM 708 C C . ALA A 1 84 ? 16.653 -2.717 -0.476 1.00 70.69 84 ALA A C 1
ATOM 710 O O . ALA A 1 84 ? 17.772 -2.745 0.025 1.00 70.69 84 ALA A O 1
ATOM 711 N N . GLU A 1 85 ? 15.688 -3.551 -0.084 1.00 71.56 85 GLU A N 1
ATOM 712 C CA . GLU A 1 85 ? 15.892 -4.599 0.923 1.00 71.56 85 GLU A CA 1
ATOM 713 C C . GLU A 1 85 ? 16.511 -5.858 0.306 1.00 71.56 85 GLU A C 1
ATOM 715 O O . GLU A 1 85 ? 17.363 -6.506 0.912 1.00 71.56 85 GLU A O 1
ATOM 720 N N . VAL A 1 86 ? 16.117 -6.201 -0.926 1.00 72.25 86 VAL A N 1
ATOM 721 C CA . VAL A 1 86 ? 16.648 -7.369 -1.651 1.00 72.25 86 VAL A CA 1
ATOM 722 C C . VAL A 1 86 ? 18.082 -7.126 -2.125 1.00 72.25 86 VAL A C 1
ATOM 724 O O . VAL A 1 86 ? 18.932 -8.018 -2.063 1.00 72.25 86 VAL A O 1
ATOM 727 N N . ARG A 1 87 ? 18.373 -5.922 -2.623 1.00 68.50 87 ARG A N 1
ATOM 728 C CA . ARG A 1 87 ? 19.716 -5.513 -3.039 1.00 68.50 87 ARG A CA 1
ATOM 729 C C . ARG A 1 87 ? 20.396 -4.892 -1.829 1.00 68.50 87 ARG A C 1
ATOM 731 O O . ARG A 1 87 ? 20.336 -3.684 -1.644 1.00 68.50 87 ARG A O 1
ATOM 738 N N . GLY A 1 88 ? 21.029 -5.733 -1.013 1.00 63.88 88 GLY A N 1
ATOM 739 C CA . GLY A 1 88 ? 21.835 -5.268 0.116 1.00 63.88 88 GLY A CA 1
ATOM 740 C C . GLY A 1 88 ? 22.790 -4.139 -0.285 1.00 63.88 88 GLY A C 1
ATOM 741 O O . GLY A 1 88 ? 23.214 -4.050 -1.443 1.00 63.88 88 GLY A O 1
ATOM 742 N N . GLU A 1 89 ? 23.108 -3.266 0.674 1.00 63.19 89 GLU A N 1
ATOM 743 C CA . GLU A 1 89 ? 23.952 -2.098 0.428 1.00 63.19 89 GLU A CA 1
ATOM 744 C C . GLU A 1 89 ? 25.243 -2.487 -0.312 1.00 63.19 89 GLU A C 1
ATOM 746 O O . GLU A 1 89 ? 25.837 -3.532 -0.006 1.00 63.19 89 GLU A O 1
ATOM 751 N N . PRO A 1 90 ? 25.722 -1.663 -1.267 1.00 65.81 90 PRO A N 1
ATOM 752 C CA . PRO A 1 90 ? 26.995 -1.898 -1.927 1.00 65.81 90 PRO A CA 1
ATOM 753 C C . PRO A 1 90 ? 28.124 -1.849 -0.890 1.00 65.81 90 PRO A C 1
ATOM 755 O O . PRO A 1 90 ? 28.693 -0.795 -0.594 1.00 65.81 90 PRO A O 1
ATOM 758 N N . THR A 1 91 ? 28.479 -3.007 -0.333 1.00 66.88 91 THR A N 1
ATOM 759 C CA . THR A 1 91 ? 29.719 -3.160 0.424 1.00 66.88 91 THR A CA 1
ATOM 760 C C . THR A 1 91 ? 30.831 -2.807 -0.552 1.00 66.88 91 THR A C 1
ATOM 762 O O . THR A 1 91 ? 30.985 -3.473 -1.574 1.00 66.88 91 THR A O 1
ATOM 765 N N . HIS A 1 92 ? 31.530 -1.698 -0.299 1.00 62.84 92 HIS A N 1
ATOM 766 C CA . HIS A 1 92 ? 32.520 -1.129 -1.209 1.00 62.84 92 HIS A CA 1
ATOM 767 C C . HIS A 1 92 ? 33.525 -2.199 -1.658 1.00 62.84 92 HIS A C 1
ATOM 769 O O . HIS A 1 92 ? 34.487 -2.502 -0.950 1.00 62.84 92 HIS A O 1
ATOM 775 N N . VAL A 1 93 ? 33.351 -2.745 -2.862 1.00 65.06 93 VAL A N 1
ATOM 776 C CA . VAL A 1 93 ? 34.386 -3.547 -3.513 1.00 65.06 93 VAL A CA 1
ATOM 777 C C . VAL A 1 93 ? 35.445 -2.584 -4.021 1.00 65.06 93 VAL A C 1
ATOM 779 O O . VAL A 1 93 ? 35.424 -2.118 -5.158 1.00 65.06 93 VAL A O 1
ATOM 782 N N . ARG A 1 94 ? 36.393 -2.241 -3.148 1.00 59.88 94 ARG A N 1
ATOM 783 C CA . ARG A 1 94 ? 37.621 -1.562 -3.556 1.00 59.88 94 ARG A CA 1
ATOM 784 C C . ARG A 1 94 ? 38.488 -2.584 -4.289 1.00 59.88 94 ARG A C 1
ATOM 786 O O . ARG A 1 94 ? 39.463 -3.083 -3.739 1.00 59.88 94 ARG A O 1
ATOM 793 N N . SER A 1 95 ? 38.120 -2.929 -5.521 1.00 64.88 95 SER A N 1
ATOM 794 C CA . SER A 1 95 ? 39.017 -3.666 -6.401 1.00 64.88 95 SER A CA 1
ATOM 795 C C . SER A 1 95 ? 40.144 -2.712 -6.772 1.00 64.88 95 SER A C 1
ATOM 797 O O . SER A 1 95 ? 39.997 -1.863 -7.652 1.00 64.88 95 SER A O 1
ATOM 799 N N . THR A 1 96 ? 41.272 -2.807 -6.075 1.00 64.25 96 THR A N 1
ATOM 800 C CA . THR A 1 96 ? 42.522 -2.364 -6.676 1.00 64.25 96 THR A CA 1
ATOM 801 C C . THR A 1 96 ? 42.690 -3.206 -7.939 1.00 64.25 96 THR A C 1
ATOM 803 O O . THR A 1 96 ? 42.661 -4.435 -7.844 1.00 64.25 96 THR A O 1
ATOM 806 N N . PRO A 1 97 ? 42.799 -2.608 -9.138 1.00 66.88 97 PRO A N 1
ATOM 807 C CA . PRO A 1 97 ? 43.176 -3.393 -10.296 1.00 66.88 97 PRO A CA 1
ATOM 808 C C . PRO A 1 97 ? 44.544 -3.985 -9.970 1.00 66.88 97 PRO A C 1
ATOM 810 O O . PRO A 1 97 ? 45.514 -3.248 -9.772 1.00 66.88 97 PRO A O 1
ATOM 813 N N . ALA A 1 98 ? 44.601 -5.309 -9.817 1.00 66.81 98 ALA A N 1
ATOM 814 C CA . ALA A 1 98 ? 45.863 -6.007 -9.683 1.00 66.81 98 ALA A CA 1
ATOM 815 C C . ALA A 1 98 ? 46.692 -5.620 -10.908 1.00 66.81 98 ALA A C 1
ATOM 817 O O . ALA A 1 98 ? 46.266 -5.812 -12.048 1.00 66.81 98 ALA A O 1
ATOM 818 N N . LYS A 1 99 ? 47.842 -4.989 -10.669 1.00 61.47 99 LYS A N 1
ATOM 819 C CA . LYS A 1 99 ? 48.789 -4.654 -11.726 1.00 61.47 99 LYS A CA 1
ATOM 820 C C . LYS A 1 99 ? 49.191 -5.981 -12.360 1.00 61.47 99 LYS A C 1
ATOM 822 O O . LYS A 1 99 ? 49.817 -6.793 -11.688 1.00 61.47 99 LYS A O 1
ATOM 827 N N . GLY A 1 100 ? 48.738 -6.220 -13.590 1.00 58.28 100 GLY A N 1
ATOM 828 C CA . GLY A 1 100 ? 48.927 -7.494 -14.272 1.00 58.28 100 GLY A CA 1
ATOM 829 C C . GLY A 1 100 ? 50.400 -7.880 -14.265 1.00 58.28 100 GLY A C 1
ATO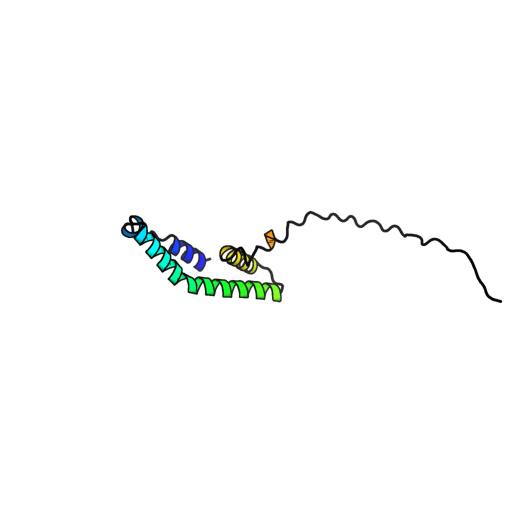M 830 O O . GLY A 1 100 ? 51.224 -7.189 -14.860 1.00 58.28 100 GLY A O 1
ATOM 831 N N . SER A 1 101 ? 50.736 -8.959 -13.563 1.00 61.38 101 SER A N 1
ATOM 832 C CA . SER A 1 101 ? 52.000 -9.647 -13.769 1.00 61.38 101 SER A CA 1
ATOM 833 C C . SER A 1 101 ? 51.858 -10.448 -15.056 1.00 61.38 101 SER A C 1
ATOM 835 O O . SER A 1 101 ? 51.012 -11.339 -15.139 1.00 61.38 101 SER A O 1
ATOM 837 N N . SER A 1 102 ? 52.659 -10.119 -16.063 1.00 60.59 102 SER A N 1
ATOM 838 C CA . SER A 1 102 ? 52.872 -10.982 -17.218 1.00 60.59 102 SER A CA 1
ATOM 839 C C . SER A 1 102 ? 53.401 -12.325 -16.716 1.00 60.59 102 SER A C 1
ATOM 841 O O . SER A 1 102 ? 54.510 -12.402 -16.191 1.00 60.59 102 SER A O 1
ATOM 843 N N . ILE A 1 103 ? 52.582 -13.372 -16.817 1.00 62.94 103 ILE A N 1
ATOM 844 C CA . ILE A 1 103 ? 53.055 -14.748 -16.691 1.00 62.94 103 ILE A CA 1
ATOM 845 C C . ILE A 1 103 ? 53.852 -15.013 -17.969 1.00 62.94 103 ILE A C 1
ATOM 847 O O . ILE A 1 103 ? 53.269 -15.091 -19.049 1.00 62.94 103 ILE A O 1
ATOM 851 N N . GLU A 1 104 ? 55.177 -15.094 -17.868 1.00 63.25 104 GLU A N 1
ATOM 852 C CA . GLU A 1 104 ? 55.986 -15.631 -18.959 1.00 63.25 104 GLU A CA 1
ATOM 853 C C . GLU A 1 104 ? 55.725 -17.138 -19.026 1.00 63.25 104 GLU A C 1
ATOM 855 O O . GLU A 1 104 ? 56.053 -17.886 -18.103 1.00 63.25 104 GLU A O 1
ATOM 860 N N . LEU A 1 105 ? 55.060 -17.568 -20.099 1.00 58.97 105 LEU A N 1
ATOM 861 C CA . LEU A 1 105 ? 54.925 -18.976 -20.453 1.00 58.97 105 LEU A CA 1
ATOM 862 C C . LEU A 1 105 ? 56.332 -19.502 -20.744 1.00 58.97 105 LEU A C 1
ATOM 864 O O . LEU A 1 105 ? 56.949 -19.119 -21.736 1.00 58.97 105 LEU A O 1
ATOM 868 N N . GLY A 1 106 ? 56.848 -20.313 -19.820 1.00 47.50 106 GLY A N 1
ATOM 869 C CA . GLY A 1 106 ? 58.182 -20.891 -19.891 1.00 47.50 106 GLY A CA 1
ATOM 870 C C . GLY A 1 106 ? 58.425 -21.609 -21.216 1.00 47.50 106 GLY A C 1
ATOM 871 O O . GLY A 1 106 ? 57.564 -22.330 -21.716 1.00 47.50 106 GLY A O 1
ATOM 872 N N . ALA A 1 107 ? 59.617 -21.380 -21.763 1.00 55.16 107 ALA A N 1
ATOM 873 C CA . ALA A 1 107 ? 60.135 -22.040 -22.945 1.00 55.16 107 ALA A CA 1
ATOM 874 C C . ALA A 1 107 ? 60.166 -23.563 -22.740 1.00 55.16 107 ALA A C 1
ATOM 876 O O . ALA A 1 107 ? 60.893 -24.053 -21.876 1.00 55.16 107 ALA A O 1
ATOM 877 N N . ASP A 1 108 ? 59.404 -24.294 -23.552 1.00 51.06 108 ASP A N 1
ATOM 878 C CA . ASP A 1 108 ? 59.629 -25.717 -23.783 1.00 51.06 108 ASP A CA 1
ATOM 879 C C . ASP A 1 108 ? 60.598 -25.857 -24.960 1.00 51.06 108 ASP A C 1
ATOM 881 O O . ASP A 1 108 ? 60.277 -25.560 -26.112 1.00 51.06 108 ASP A O 1
ATOM 885 N N . SER A 1 109 ? 61.834 -26.213 -24.632 1.00 50.16 109 SER A N 1
ATOM 886 C CA . SER A 1 109 ? 62.859 -26.602 -25.584 1.00 50.16 109 SER A CA 1
ATOM 887 C C . SER A 1 109 ? 62.843 -28.121 -25.753 1.00 50.16 109 SER A C 1
ATOM 889 O O . SER A 1 109 ? 63.263 -28.830 -24.838 1.00 50.16 109 SER A O 1
ATOM 891 N N . GLY A 1 110 ? 62.508 -28.584 -26.960 1.00 44.72 110 GLY A N 1
ATOM 892 C CA . GLY A 1 110 ? 63.025 -29.838 -27.512 1.00 44.72 110 GLY A CA 1
ATOM 893 C C . GLY A 1 110 ? 61.974 -30.819 -28.030 1.00 44.72 110 GLY A C 1
ATOM 894 O O . GLY A 1 110 ? 61.363 -31.535 -27.247 1.00 44.72 110 GLY A O 1
ATOM 895 N N . LEU A 1 111 ? 61.877 -30.957 -29.356 1.00 41.53 111 LEU A N 1
ATOM 896 C CA . LEU A 1 111 ? 62.502 -32.048 -30.128 1.00 41.53 111 LEU A CA 1
ATOM 897 C C . LEU A 1 111 ? 61.929 -32.033 -31.556 1.00 41.53 111 LEU A C 1
ATOM 899 O O . LEU A 1 111 ? 60.766 -32.363 -31.771 1.00 41.53 111 LEU A O 1
ATOM 903 N N . ASP A 1 112 ? 62.766 -31.647 -32.519 1.00 44.03 112 ASP A N 1
ATOM 904 C CA . ASP A 1 112 ? 62.526 -31.867 -33.944 1.00 44.03 112 ASP A CA 1
ATOM 905 C C . ASP A 1 112 ? 62.759 -33.358 -34.264 1.00 44.03 112 ASP A C 1
ATOM 907 O O . ASP A 1 112 ? 63.873 -33.857 -34.092 1.00 44.03 112 ASP A O 1
ATOM 911 N N . GLU A 1 113 ? 61.734 -34.065 -34.747 1.00 41.22 113 GLU A N 1
ATOM 912 C CA . GLU A 1 113 ? 61.882 -35.318 -35.503 1.00 41.22 113 GLU A CA 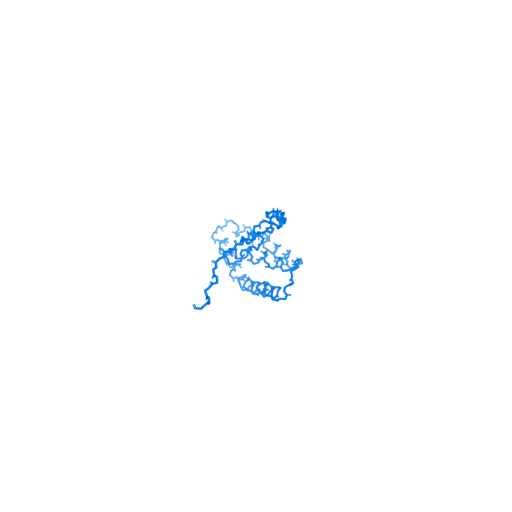1
ATOM 913 C C . GLU A 1 113 ? 61.440 -35.069 -36.958 1.00 41.22 113 GLU A C 1
ATOM 915 O O . GLU A 1 113 ? 60.250 -35.057 -37.266 1.00 41.22 113 GLU A O 1
ATOM 920 N N . GLU A 1 114 ? 62.409 -34.897 -37.862 1.00 40.19 114 GLU A N 1
ATOM 921 C CA . GLU A 1 114 ? 62.258 -35.187 -39.294 1.00 40.19 114 GLU A CA 1
ATOM 922 C C . GLU A 1 114 ? 63.417 -36.093 -39.742 1.00 40.19 114 GLU A C 1
ATOM 924 O O . GLU A 1 114 ? 64.582 -35.737 -39.547 1.00 40.19 114 GLU A O 1
ATOM 929 N N . GLY A 1 115 ? 63.096 -37.230 -40.381 1.00 36.22 115 GLY A N 1
ATOM 930 C CA . GLY A 1 115 ? 64.033 -38.037 -41.181 1.00 36.22 115 GLY A CA 1
ATOM 931 C C . GLY A 1 115 ? 64.100 -39.515 -40.838 1.00 36.22 115 GLY A C 1
ATOM 932 O O . GLY A 1 115 ? 65.101 -39.906 -40.199 1.00 36.22 115 GLY A O 1
#

pLDDT: mean 76.73, std 14.2, range [36.22, 94.44]

Secondary structure (DSSP, 8-state):
-HHHHHHHHHHTSPPPHHHHT-HHHHHHHHHHHHHHHHHHHHHHHHHHHHHHHHHHHHT---HHHHHHHHHHHHH-TTTS--HHHHS----------------------------

Radius of gyration: 30.21 Å; chains: 1; bounding box: 87×53×64 Å